Protein AF-A0AAU9WVU8-F1 (afdb_monomer_lite)

Structure (mmCIF, N/CA/C/O backbone):
data_AF-A0AAU9WVU8-F1
#
_entry.id   AF-A0AAU9WVU8-F1
#
loop_
_atom_site.group_PDB
_atom_site.id
_atom_site.type_symbol
_atom_site.label_atom_id
_atom_site.label_alt_id
_atom_site.label_comp_id
_atom_site.label_asym_id
_atom_site.label_entity_id
_atom_site.label_seq_id
_atom_site.pdbx_PDB_ins_code
_atom_site.Cartn_x
_atom_site.Cartn_y
_atom_site.Cartn_z
_atom_site.occupancy
_atom_site.B_iso_or_equiv
_atom_site.auth_seq_id
_atom_site.auth_comp_id
_atom_site.auth_asym_id
_atom_site.auth_atom_id
_atom_site.pdbx_PDB_model_num
ATOM 1 N N . HIS A 1 1 ? 34.217 7.363 -25.644 1.00 59.91 1 HIS A N 1
ATOM 2 C CA . HIS A 1 1 ? 32.764 7.395 -25.923 1.00 59.91 1 HIS A CA 1
ATOM 3 C C . HIS A 1 1 ? 32.498 8.387 -27.047 1.00 59.91 1 HIS A C 1
ATOM 5 O O . HIS A 1 1 ? 32.980 9.507 -26.946 1.00 59.91 1 HIS A O 1
ATOM 11 N N . THR A 1 2 ? 31.832 7.972 -28.128 1.00 87.19 2 THR A N 1
ATOM 12 C CA . THR A 1 2 ? 31.611 8.802 -29.327 1.00 87.19 2 THR A CA 1
ATOM 13 C C . THR A 1 2 ? 30.356 9.663 -29.180 1.00 87.19 2 THR A C 1
ATOM 15 O O . THR A 1 2 ? 29.387 9.256 -28.542 1.00 87.19 2 THR A O 1
ATOM 18 N N . GLU A 1 3 ? 30.367 10.856 -29.772 1.00 88.50 3 GLU A N 1
ATOM 19 C CA . GLU A 1 3 ? 29.218 11.774 -29.805 1.00 88.50 3 GLU A CA 1
ATOM 20 C C . GLU A 1 3 ? 27.984 11.124 -30.446 1.00 88.50 3 GLU A C 1
ATOM 22 O O . GLU A 1 3 ? 26.875 11.245 -29.931 1.00 88.50 3 GLU A O 1
ATOM 27 N N . LYS A 1 4 ? 28.215 10.303 -31.478 1.00 90.06 4 LYS A N 1
ATOM 28 C CA . LYS A 1 4 ? 27.200 9.453 -32.103 1.00 90.06 4 LYS A CA 1
ATOM 29 C C . LYS A 1 4 ? 26.488 8.550 -31.090 1.00 90.06 4 LYS A C 1
ATOM 31 O O . LYS A 1 4 ? 25.273 8.605 -30.987 1.00 90.06 4 LYS A O 1
ATOM 36 N N . GLY A 1 5 ? 27.234 7.799 -30.276 1.00 88.50 5 GLY A N 1
ATOM 37 C CA . GLY A 1 5 ? 26.627 6.891 -29.297 1.00 88.50 5 GLY A CA 1
ATOM 38 C C . GLY A 1 5 ? 25.781 7.612 -28.241 1.00 88.50 5 GLY A C 1
ATOM 39 O O . GLY A 1 5 ? 24.784 7.069 -27.781 1.00 88.50 5 GLY A O 1
ATOM 40 N N . ARG A 1 6 ? 26.134 8.855 -27.880 1.00 90.88 6 ARG A N 1
ATOM 41 C CA . ARG A 1 6 ? 25.298 9.677 -26.986 1.00 90.88 6 ARG A CA 1
ATOM 42 C C . ARG A 1 6 ? 24.001 10.115 -27.658 1.00 90.88 6 ARG A C 1
ATOM 44 O O . ARG A 1 6 ? 22.967 10.117 -27.001 1.00 90.88 6 ARG A O 1
ATOM 51 N N . SER A 1 7 ? 24.064 10.491 -28.934 1.00 93.19 7 SER A N 1
ATOM 52 C CA . SER A 1 7 ? 22.880 10.851 -29.716 1.00 93.19 7 SER A CA 1
ATOM 53 C C . SER A 1 7 ? 21.932 9.663 -29.874 1.00 93.19 7 SER A C 1
ATOM 55 O O . SER A 1 7 ? 20.730 9.825 -29.693 1.00 93.19 7 SER A O 1
ATOM 57 N N . ASP A 1 8 ? 22.477 8.478 -30.151 1.00 92.75 8 ASP A N 1
ATOM 58 C CA . ASP A 1 8 ? 21.694 7.257 -30.360 1.00 92.75 8 ASP A CA 1
ATOM 59 C C . ASP A 1 8 ? 20.949 6.848 -29.074 1.00 92.75 8 ASP A C 1
ATOM 61 O O . ASP A 1 8 ? 19.747 6.596 -29.105 1.00 92.75 8 ASP A O 1
ATOM 65 N N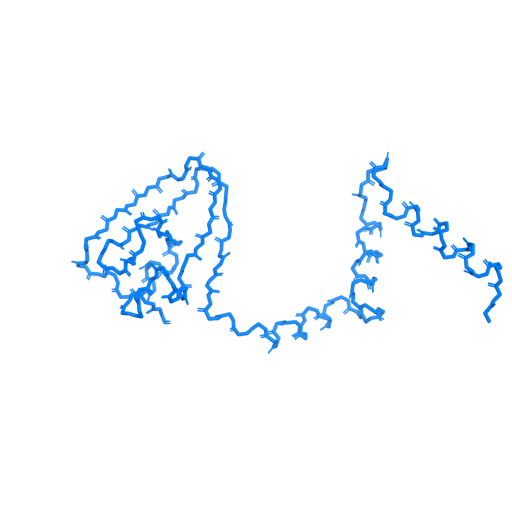 . ILE A 1 9 ? 21.633 6.869 -27.920 1.00 90.38 9 ILE A N 1
ATOM 66 C CA . ILE A 1 9 ? 21.006 6.593 -26.613 1.00 90.38 9 ILE A CA 1
ATOM 67 C C . ILE A 1 9 ? 19.926 7.628 -26.293 1.00 90.38 9 ILE A C 1
ATOM 69 O O . ILE A 1 9 ? 18.879 7.277 -25.758 1.00 90.38 9 ILE A O 1
ATOM 73 N N . ARG A 1 10 ? 20.172 8.904 -26.605 1.00 91.81 10 ARG A N 1
ATOM 74 C CA . ARG A 1 10 ? 19.210 9.970 -26.327 1.00 91.81 10 ARG A CA 1
ATOM 75 C C . ARG A 1 10 ? 17.919 9.787 -27.120 1.00 91.81 10 ARG A C 1
ATOM 77 O O . ARG A 1 10 ? 16.863 9.844 -26.514 1.00 91.81 10 ARG A O 1
ATOM 84 N N . GLY A 1 11 ? 18.017 9.512 -28.422 1.00 91.81 11 GLY A N 1
ATOM 85 C CA . GLY A 1 11 ? 16.838 9.257 -29.255 1.00 91.81 11 GLY A CA 1
ATOM 86 C C . GLY A 1 11 ? 16.022 8.071 -28.741 1.00 91.81 11 GLY A C 1
ATOM 87 O O . GLY A 1 11 ? 14.822 8.191 -28.545 1.00 91.81 11 GLY A O 1
ATOM 88 N N . PHE A 1 12 ? 16.696 6.972 -28.401 1.00 90.19 12 PHE A N 1
ATOM 89 C CA . PHE A 1 12 ? 16.043 5.794 -27.829 1.00 90.19 12 PHE A CA 1
ATOM 90 C C . PHE A 1 12 ? 15.304 6.086 -26.510 1.00 90.19 12 PHE A C 1
ATOM 92 O O . PHE A 1 12 ? 14.174 5.642 -26.317 1.00 90.19 12 PHE A O 1
ATOM 99 N N . LEU A 1 13 ? 15.930 6.835 -25.596 1.00 90.62 13 LEU A N 1
ATOM 100 C CA . LEU A 1 13 ? 15.300 7.208 -24.327 1.00 90.62 13 LEU A CA 1
ATOM 101 C C . LEU A 1 13 ? 14.132 8.177 -24.527 1.00 90.62 13 LEU A C 1
ATOM 103 O O . LEU A 1 13 ? 13.121 8.036 -23.842 1.00 90.62 13 LEU A O 1
ATOM 107 N N . ASP A 1 14 ? 14.270 9.136 -25.443 1.00 90.50 14 ASP A N 1
ATOM 108 C CA . ASP A 1 14 ? 13.206 10.082 -25.773 1.00 90.50 14 ASP A CA 1
ATOM 109 C C . ASP A 1 14 ? 11.985 9.340 -26.344 1.00 90.50 14 ASP A C 1
ATOM 111 O O . ASP A 1 14 ? 10.864 9.664 -25.963 1.00 90.50 14 ASP A O 1
ATOM 115 N N . ASP A 1 15 ? 12.188 8.302 -2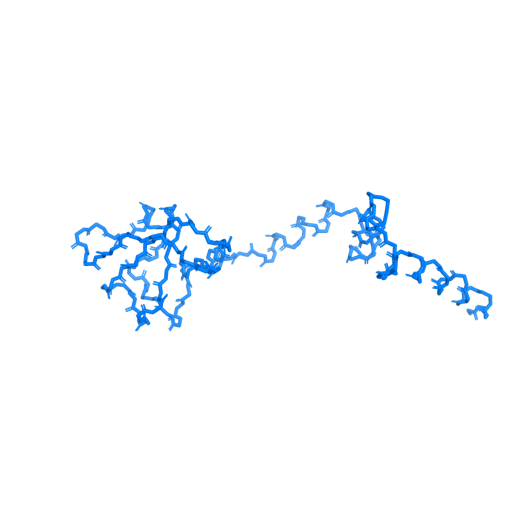7.162 1.00 87.94 15 ASP A N 1
ATOM 116 C CA . ASP A 1 15 ? 11.103 7.484 -27.717 1.00 87.94 15 ASP A CA 1
ATOM 117 C C . ASP A 1 15 ? 10.369 6.673 -26.629 1.00 87.94 15 ASP A C 1
ATOM 119 O O . ASP A 1 15 ? 9.139 6.704 -26.562 1.00 87.94 15 ASP A O 1
ATOM 123 N N . ILE A 1 16 ? 11.103 5.994 -25.736 1.00 89.88 16 ILE A N 1
ATOM 124 C CA . ILE A 1 16 ? 10.518 5.125 -24.691 1.00 89.88 16 ILE A CA 1
ATOM 125 C C . ILE A 1 16 ? 9.852 5.919 -23.564 1.00 89.88 16 ILE A C 1
ATOM 127 O O . ILE A 1 16 ? 8.832 5.496 -23.017 1.00 89.88 16 ILE A O 1
ATOM 131 N N . LEU A 1 17 ? 10.445 7.047 -23.167 1.00 87.94 17 LEU A N 1
ATOM 132 C CA . LEU A 1 17 ? 10.006 7.829 -22.004 1.00 87.94 17 LEU A CA 1
ATOM 133 C C . LEU A 1 17 ? 9.101 9.009 -22.390 1.00 87.94 17 LEU A C 1
ATOM 135 O O . LEU A 1 17 ? 8.746 9.823 -21.530 1.00 87.94 17 LEU A O 1
ATOM 139 N N . SER A 1 18 ? 8.724 9.126 -23.666 1.00 85.69 18 SER A N 1
ATOM 140 C CA . SER A 1 18 ? 7.866 10.207 -24.147 1.00 85.69 18 SER A CA 1
ATOM 141 C C . SER A 1 18 ? 6.472 10.147 -23.525 1.00 85.69 18 SER A C 1
ATOM 143 O O . SER A 1 18 ? 5.727 9.184 -23.681 1.00 85.69 18 SER A O 1
ATOM 145 N N . LEU A 1 19 ? 6.056 11.258 -22.916 1.00 81.44 19 LEU A N 1
ATOM 146 C CA . LEU A 1 19 ? 4.682 11.457 -22.443 1.00 81.44 19 LEU A CA 1
ATOM 147 C C . LEU A 1 19 ? 3.692 11.766 -23.581 1.00 81.44 19 LEU A C 1
ATOM 149 O O . LEU A 1 19 ? 2.498 11.929 -23.330 1.00 81.44 19 LEU A O 1
ATOM 153 N N . GLN A 1 20 ? 4.176 11.914 -24.820 1.00 82.81 20 GLN A N 1
ATOM 154 C CA . GLN A 1 20 ? 3.341 12.220 -25.986 1.00 82.81 20 GLN A CA 1
ATOM 155 C C . GLN A 1 20 ? 2.766 10.963 -26.651 1.00 82.81 20 GLN A C 1
ATOM 157 O O . GLN A 1 20 ? 1.833 11.071 -27.449 1.00 82.81 20 GLN A O 1
ATOM 162 N N . HIS A 1 21 ? 3.297 9.784 -26.325 1.00 77.31 21 HIS A N 1
ATOM 163 C CA . HIS A 1 21 ? 2.880 8.507 -26.893 1.00 77.31 21 HIS A CA 1
ATOM 164 C C . HIS A 1 21 ? 2.214 7.622 -25.835 1.00 77.31 21 HIS A C 1
ATOM 166 O O . HIS A 1 21 ? 2.382 7.813 -24.631 1.00 77.31 21 HIS A O 1
ATOM 172 N N . SER A 1 22 ? 1.394 6.670 -26.285 1.00 80.38 22 SER A N 1
ATOM 173 C CA . SER A 1 22 ? 0.813 5.668 -25.393 1.00 80.38 22 SER A CA 1
ATOM 174 C C . SER A 1 22 ? 1.911 4.754 -24.865 1.00 80.38 22 SER A C 1
ATOM 176 O O . SER A 1 22 ? 2.690 4.231 -25.654 1.00 80.38 22 SER A O 1
ATOM 178 N N . PHE A 1 23 ? 1.924 4.517 -23.556 1.00 87.06 23 PHE A N 1
ATOM 179 C CA . PHE A 1 23 ? 2.852 3.582 -22.933 1.00 87.06 23 PHE A CA 1
ATOM 180 C C . PHE A 1 23 ? 2.449 2.140 -23.268 1.00 87.06 23 PHE A C 1
ATOM 182 O O . PHE A 1 23 ? 1.519 1.590 -22.672 1.00 87.06 23 PHE A O 1
ATOM 189 N N . ASP A 1 24 ? 3.088 1.574 -24.287 1.00 88.62 24 ASP A N 1
ATOM 190 C CA . ASP A 1 24 ? 2.822 0.227 -24.784 1.00 88.62 24 ASP A CA 1
ATOM 191 C C . ASP A 1 24 ? 3.653 -0.847 -24.060 1.00 88.62 24 ASP A C 1
ATOM 193 O O . ASP A 1 24 ? 4.493 -0.567 -23.203 1.00 88.62 24 ASP A O 1
ATOM 197 N N . ALA A 1 25 ? 3.377 -2.113 -24.382 1.00 90.56 25 ALA A N 1
ATOM 198 C CA . ALA A 1 25 ? 4.021 -3.253 -23.735 1.00 90.56 25 ALA A CA 1
ATOM 199 C C . ALA A 1 25 ? 5.538 -3.307 -23.989 1.00 90.56 25 ALA A C 1
ATOM 201 O O . ALA A 1 25 ? 6.279 -3.775 -23.129 1.00 90.56 25 ALA A O 1
ATOM 202 N N . GLU A 1 26 ? 6.003 -2.822 -25.143 1.00 90.50 26 GLU A N 1
ATOM 203 C CA . GLU A 1 26 ? 7.428 -2.790 -25.483 1.00 90.50 26 GLU A CA 1
ATOM 204 C C . GLU A 1 26 ? 8.158 -1.708 -24.676 1.00 90.50 26 GLU A C 1
ATOM 206 O O . GLU A 1 26 ? 9.190 -1.981 -24.060 1.00 90.50 26 GLU A O 1
ATOM 211 N N . SER A 1 27 ? 7.581 -0.509 -24.587 1.00 90.56 27 SER A N 1
ATOM 212 C CA . SER A 1 27 ? 8.088 0.587 -23.753 1.00 90.56 27 SER A CA 1
ATOM 213 C C . SER A 1 27 ? 8.111 0.197 -22.274 1.00 90.56 27 SER A C 1
ATOM 215 O O . SER A 1 27 ? 9.063 0.517 -21.555 1.00 90.56 27 SER A O 1
ATOM 217 N N . GLN A 1 28 ? 7.094 -0.544 -21.818 1.00 90.69 28 GLN A N 1
ATOM 218 C CA . GLN A 1 28 ? 7.049 -1.103 -20.470 1.00 90.69 28 GLN A CA 1
ATOM 219 C C . GLN A 1 28 ? 8.185 -2.101 -20.224 1.00 90.69 28 GLN A C 1
ATOM 221 O O . GLN A 1 28 ? 8.842 -2.017 -19.182 1.00 90.69 28 GLN A O 1
ATOM 226 N N . ASP A 1 29 ? 8.431 -3.026 -21.153 1.00 92.38 29 ASP A N 1
ATOM 227 C CA . ASP A 1 29 ? 9.498 -4.019 -21.012 1.00 92.38 29 ASP A CA 1
ATOM 228 C C . ASP A 1 29 ? 10.879 -3.351 -20.968 1.00 92.38 29 ASP A C 1
ATOM 230 O O . ASP A 1 29 ? 11.659 -3.587 -20.042 1.00 92.38 29 ASP A O 1
ATOM 234 N N . TRP A 1 30 ? 11.150 -2.414 -21.882 1.00 92.69 30 TRP A N 1
ATOM 235 C CA . TRP A 1 30 ? 12.396 -1.647 -21.866 1.00 92.69 30 TRP A CA 1
ATOM 236 C C . TRP A 1 30 ? 12.591 -0.854 -20.573 1.00 92.69 30 TRP A C 1
ATOM 238 O O . TRP A 1 30 ? 13.693 -0.846 -20.020 1.00 92.69 30 TRP A O 1
ATOM 248 N N . CYS A 1 31 ? 11.534 -0.229 -20.045 1.00 92.56 31 CYS A N 1
ATOM 249 C CA . CYS A 1 31 ? 11.594 0.439 -18.745 1.00 92.56 31 CYS A CA 1
ATOM 250 C C . CYS A 1 31 ? 11.999 -0.525 -17.623 1.00 92.56 31 CYS A C 1
ATOM 252 O O . CYS A 1 31 ? 12.842 -0.176 -16.795 1.00 92.56 31 CYS A O 1
ATOM 254 N N . LEU A 1 32 ? 11.442 -1.740 -17.597 1.00 92.81 32 LEU A N 1
ATOM 255 C CA . LEU A 1 32 ? 11.805 -2.748 -16.599 1.00 92.81 32 LEU A CA 1
ATOM 256 C C . LEU A 1 32 ? 13.285 -3.136 -16.702 1.00 92.81 32 LEU A C 1
ATOM 258 O O . LEU A 1 32 ? 13.956 -3.214 -15.673 1.00 92.81 32 LEU A O 1
ATOM 262 N N . TRP A 1 33 ? 13.812 -3.310 -17.915 1.00 94.25 33 TRP A N 1
ATOM 263 C CA . TRP A 1 33 ? 15.237 -3.582 -18.142 1.00 94.25 33 TRP A CA 1
ATOM 264 C C . TRP A 1 33 ? 16.151 -2.431 -17.707 1.00 94.25 33 TRP A C 1
ATOM 266 O O . TRP A 1 33 ? 17.210 -2.675 -17.122 1.00 94.25 33 TRP A O 1
ATOM 276 N N . LEU A 1 34 ? 15.747 -1.182 -17.963 1.00 92.94 34 LEU A N 1
ATOM 277 C CA . LEU A 1 34 ? 16.485 0.007 -17.529 1.00 92.94 34 LEU A CA 1
ATOM 278 C C . LEU A 1 34 ? 16.526 0.111 -15.998 1.00 92.94 34 LEU A C 1
ATOM 280 O O . LEU A 1 34 ? 17.598 0.325 -15.431 1.00 92.94 34 LEU A O 1
ATOM 284 N N . ILE A 1 35 ? 15.387 -0.093 -15.328 1.00 92.56 35 ILE A N 1
ATOM 285 C CA . ILE A 1 35 ? 15.284 -0.098 -13.858 1.00 92.56 35 ILE A CA 1
ATOM 286 C C . ILE A 1 35 ? 16.128 -1.226 -13.258 1.00 92.56 35 ILE A C 1
ATOM 288 O O . ILE A 1 35 ? 16.852 -1.008 -12.289 1.00 92.56 35 ILE A O 1
ATOM 292 N N . ALA A 1 36 ? 16.081 -2.412 -13.864 1.00 94.69 36 ALA A N 1
ATOM 293 C CA . ALA A 1 36 ? 16.865 -3.571 -13.452 1.00 94.69 36 ALA A CA 1
ATOM 294 C C . ALA A 1 36 ? 18.363 -3.449 -13.800 1.00 94.69 36 ALA A C 1
ATOM 296 O O . ALA A 1 36 ? 19.126 -4.398 -13.607 1.00 94.69 36 ALA A O 1
ATOM 297 N N . SER A 1 37 ? 18.808 -2.301 -14.328 1.00 91.19 37 SER A N 1
ATOM 298 C CA . SER A 1 37 ? 20.195 -2.032 -14.715 1.00 91.19 37 SER A CA 1
ATOM 299 C C . SER A 1 37 ? 20.789 -3.111 -15.639 1.00 91.19 37 SER A C 1
ATOM 301 O O . SER A 1 37 ? 21.970 -3.455 -15.528 1.00 91.19 37 SER A O 1
ATOM 303 N N . GLY A 1 38 ? 19.980 -3.662 -16.551 1.00 89.75 38 GLY A N 1
ATOM 304 C CA . GLY A 1 38 ? 20.413 -4.705 -17.487 1.00 89.75 38 GLY A CA 1
ATOM 305 C C . GLY A 1 38 ? 20.369 -6.137 -16.940 1.00 89.75 38 GLY A C 1
ATOM 306 O O . GLY A 1 38 ? 20.783 -7.055 -17.645 1.00 89.75 38 GLY A O 1
ATOM 307 N N . THR A 1 39 ? 19.873 -6.353 -15.718 1.00 94.06 39 THR A N 1
ATOM 308 C CA . THR A 1 39 ? 19.552 -7.699 -15.209 1.00 94.06 39 THR A CA 1
ATOM 309 C C . THR A 1 39 ? 18.128 -8.103 -15.602 1.00 94.06 39 THR A C 1
ATOM 311 O O . THR A 1 39 ? 17.287 -7.223 -15.808 1.00 94.06 39 THR A O 1
ATOM 314 N N . PRO A 1 40 ? 17.817 -9.410 -15.723 1.00 95.31 40 PRO A N 1
ATOM 315 C CA . PRO A 1 40 ? 16.450 -9.854 -15.959 1.00 95.31 40 PRO A CA 1
ATOM 316 C C . PRO A 1 40 ? 15.507 -9.271 -14.893 1.00 95.31 40 PRO A C 1
ATOM 318 O O . PRO A 1 40 ? 15.771 -9.453 -13.700 1.00 95.31 40 PRO A O 1
ATOM 321 N N . PRO A 1 41 ? 14.394 -8.613 -15.272 1.00 93.88 41 PRO A N 1
ATOM 322 C CA . PRO A 1 41 ? 13.524 -7.937 -14.310 1.00 93.88 41 PRO A CA 1
ATOM 323 C C . PRO A 1 41 ? 13.034 -8.828 -13.161 1.00 93.88 41 PRO A C 1
ATOM 325 O O . PRO A 1 41 ? 12.880 -8.357 -12.039 1.00 93.88 41 PRO A O 1
ATOM 328 N N . GLU A 1 42 ? 12.823 -10.122 -13.408 1.00 91.44 42 GLU A N 1
ATOM 329 C CA . GLU A 1 42 ? 12.434 -11.082 -12.366 1.00 91.44 42 GLU A CA 1
ATOM 330 C C . GLU A 1 42 ? 13.545 -11.353 -11.343 1.00 91.44 42 GLU A C 1
ATOM 332 O O . GLU A 1 42 ? 13.269 -11.501 -10.153 1.00 91.44 42 GLU A O 1
ATOM 337 N N . GLU A 1 43 ? 14.806 -11.369 -11.771 1.00 93.44 43 GLU A N 1
ATOM 338 C CA . GLU A 1 43 ? 15.945 -11.508 -10.862 1.00 93.44 43 GLU A CA 1
ATOM 339 C C . GLU A 1 43 ? 16.089 -10.258 -9.991 1.00 93.44 43 GLU A C 1
ATOM 341 O O . GLU A 1 43 ? 16.166 -10.364 -8.766 1.00 93.44 43 GLU A O 1
ATOM 346 N N . PHE A 1 44 ? 16.006 -9.074 -10.604 1.00 91.62 44 PHE A N 1
ATOM 347 C CA . PHE A 1 44 ? 16.015 -7.803 -9.881 1.00 91.62 44 PHE A CA 1
ATOM 348 C C . PHE A 1 44 ? 14.878 -7.712 -8.854 1.00 91.62 44 PHE A C 1
ATOM 350 O O . PHE A 1 44 ? 15.111 -7.339 -7.705 1.00 91.62 44 PHE A O 1
ATOM 357 N N . LYS A 1 45 ? 13.657 -8.130 -9.219 1.00 89.12 45 LYS A N 1
ATOM 358 C CA . LYS A 1 45 ? 12.517 -8.208 -8.287 1.00 89.12 45 LYS A CA 1
ATOM 359 C C . LYS A 1 45 ? 12.795 -9.132 -7.101 1.00 89.12 45 LYS A C 1
ATOM 361 O O . LYS A 1 45 ? 12.423 -8.796 -5.981 1.00 89.12 45 LYS A O 1
ATOM 366 N N . ASN A 1 46 ? 13.430 -10.283 -7.317 1.00 88.31 46 ASN A N 1
ATOM 367 C CA . ASN A 1 46 ? 13.771 -11.204 -6.227 1.00 88.31 46 ASN A CA 1
ATOM 368 C C . ASN A 1 46 ? 14.840 -10.621 -5.296 1.00 88.31 46 ASN A C 1
ATOM 370 O O . ASN A 1 46 ? 14.746 -10.784 -4.082 1.00 88.31 46 ASN A O 1
ATOM 374 N N . VAL A 1 47 ? 15.816 -9.901 -5.853 1.00 87.56 47 VAL A N 1
ATOM 375 C CA . VAL A 1 47 ? 16.809 -9.158 -5.070 1.00 87.56 47 VAL A CA 1
ATOM 376 C C . VAL A 1 47 ? 16.129 -8.075 -4.232 1.00 87.56 47 VAL A C 1
ATOM 378 O O . VAL A 1 47 ? 16.347 -8.036 -3.025 1.00 87.56 47 VAL A O 1
ATOM 381 N N . LEU A 1 48 ? 15.243 -7.261 -4.816 1.00 84.75 48 LEU A N 1
ATOM 382 C CA . LEU A 1 48 ? 14.460 -6.271 -4.062 1.00 84.75 48 LEU A CA 1
ATOM 383 C C . LEU A 1 48 ? 13.661 -6.918 -2.925 1.00 84.75 48 LEU A C 1
ATOM 385 O O . LEU A 1 48 ? 13.750 -6.471 -1.787 1.00 84.75 48 LEU A O 1
ATOM 389 N N . ARG A 1 49 ? 12.982 -8.037 -3.197 1.00 80.50 49 ARG A N 1
ATOM 390 C CA . ARG A 1 49 ? 12.252 -8.811 -2.180 1.00 80.50 49 ARG A CA 1
ATOM 391 C C . ARG A 1 49 ? 13.127 -9.342 -1.048 1.00 80.50 49 ARG A C 1
ATOM 393 O O . ARG A 1 49 ? 12.609 -9.624 0.019 1.00 80.50 49 ARG A O 1
ATOM 400 N N . SER A 1 50 ? 14.427 -9.522 -1.271 1.00 80.69 50 SER A N 1
ATOM 401 C CA . SER A 1 50 ? 15.348 -9.931 -0.203 1.00 80.69 50 SER A CA 1
ATOM 402 C C . SER A 1 50 ? 15.723 -8.781 0.739 1.00 80.69 50 SER A C 1
ATOM 404 O O . SER A 1 50 ? 16.113 -9.033 1.876 1.00 80.69 50 SER A O 1
ATOM 406 N N . PHE A 1 51 ? 15.587 -7.532 0.279 1.00 77.38 51 PHE A N 1
A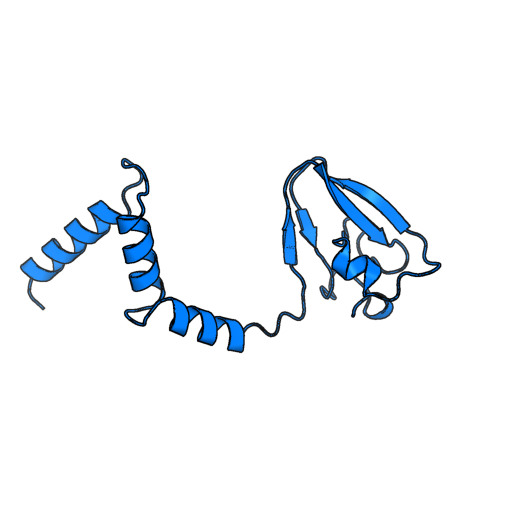TOM 407 C CA . PHE A 1 51 ? 15.724 -6.330 1.105 1.00 77.38 51 PHE A CA 1
ATOM 408 C C . PHE A 1 51 ? 14.395 -5.925 1.750 1.00 77.38 51 PHE A C 1
ATOM 410 O O . PHE A 1 51 ? 14.393 -5.383 2.854 1.00 77.38 51 PHE A O 1
ATOM 417 N N . ASP A 1 52 ? 13.277 -6.238 1.095 1.00 64.50 52 ASP A N 1
ATOM 418 C CA . ASP A 1 52 ? 11.941 -6.126 1.666 1.00 64.50 52 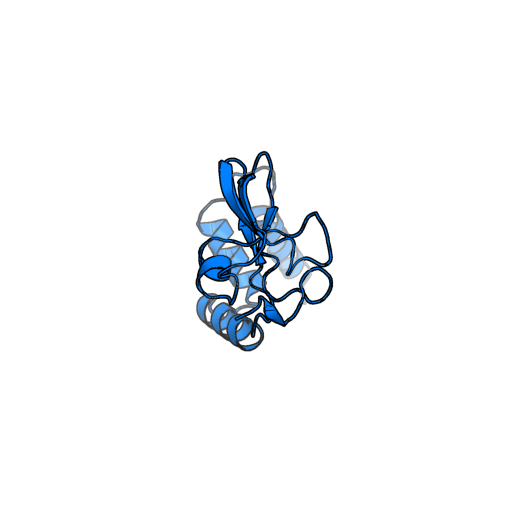ASP A CA 1
ATOM 419 C C . ASP A 1 52 ? 11.707 -7.281 2.647 1.00 64.50 52 ASP A C 1
ATOM 421 O O . ASP A 1 52 ? 11.139 -8.318 2.314 1.00 64.50 52 ASP A O 1
ATOM 425 N N . SER A 1 53 ? 12.128 -7.088 3.893 1.00 61.91 53 SER A N 1
ATOM 426 C CA . SER A 1 53 ? 11.421 -7.666 5.036 1.00 61.91 53 SER A CA 1
ATOM 427 C C . SER A 1 53 ? 10.457 -6.587 5.514 1.00 61.91 53 SER A C 1
ATOM 429 O O . SER A 1 53 ? 10.834 -5.832 6.414 1.00 61.91 53 SER A O 1
ATOM 431 N N . PRO A 1 54 ? 9.271 -6.414 4.892 1.00 61.22 54 PRO A N 1
ATOM 432 C CA . PRO A 1 54 ? 8.413 -5.294 5.221 1.00 61.22 54 PRO A CA 1
ATOM 433 C C . PRO A 1 54 ? 7.957 -5.501 6.659 1.00 61.22 54 PRO A C 1
ATOM 435 O O . PRO A 1 54 ? 7.189 -6.415 6.951 1.00 61.22 54 PRO A O 1
ATOM 438 N N . THR A 1 55 ? 8.456 -4.667 7.567 1.00 75.12 55 THR A N 1
ATOM 439 C CA . THR A 1 55 ? 7.895 -4.566 8.915 1.00 75.12 55 THR A CA 1
ATOM 440 C C . THR A 1 55 ? 6.488 -3.982 8.855 1.00 75.12 55 THR A C 1
ATOM 442 O O . THR A 1 55 ? 5.716 -4.198 9.775 1.00 75.12 55 THR A O 1
ATOM 445 N N . ILE A 1 56 ? 6.148 -3.300 7.751 1.00 88.50 56 ILE A N 1
ATOM 446 C CA . ILE A 1 56 ? 4.877 -2.621 7.509 1.00 88.50 56 ILE A CA 1
ATOM 447 C C . ILE A 1 56 ? 4.151 -3.272 6.323 1.00 88.50 56 ILE A C 1
ATOM 449 O O . ILE A 1 56 ? 4.749 -3.506 5.274 1.00 88.50 56 ILE A O 1
ATOM 453 N N . CYS A 1 57 ? 2.846 -3.521 6.458 1.00 92.12 57 CYS A N 1
ATOM 454 C CA . CYS A 1 57 ? 2.011 -4.092 5.396 1.00 92.12 57 CYS A CA 1
ATOM 455 C C . CYS A 1 57 ? 1.907 -3.180 4.163 1.00 92.12 57 CYS A C 1
ATOM 457 O O . CYS A 1 57 ? 2.102 -3.636 3.038 1.00 92.12 57 CYS A O 1
ATOM 459 N N . GLY A 1 58 ? 1.540 -1.908 4.352 1.00 92.06 58 GLY A N 1
ATOM 460 C CA . GLY A 1 58 ? 1.532 -0.904 3.285 1.00 92.06 58 GLY A CA 1
ATOM 461 C C . GLY A 1 58 ? 0.548 -1.144 2.132 1.00 92.06 58 GLY A C 1
ATOM 462 O O . GLY A 1 58 ? 0.652 -0.460 1.116 1.00 92.06 58 GLY A O 1
ATOM 463 N N . LEU A 1 59 ? -0.406 -2.083 2.242 1.00 94.62 59 LEU A N 1
ATOM 464 C CA . LEU A 1 59 ? -1.402 -2.331 1.189 1.00 94.62 59 LEU A CA 1
ATOM 465 C C . LEU A 1 59 ? -2.140 -1.034 0.841 1.00 94.62 59 LEU A C 1
ATOM 467 O O . LEU A 1 59 ? -2.891 -0.531 1.669 1.00 94.62 59 LEU A O 1
ATOM 471 N N . VAL A 1 60 ? -1.963 -0.531 -0.382 1.00 96.56 60 VAL A N 1
ATOM 472 C CA . VAL A 1 60 ? -2.605 0.698 -0.872 1.00 96.56 60 VAL A CA 1
ATOM 473 C C . VAL A 1 60 ? -3.945 0.381 -1.531 1.00 96.56 60 VAL A C 1
ATOM 475 O O . VAL A 1 60 ? -4.072 -0.580 -2.292 1.00 96.56 60 VAL A O 1
ATOM 478 N N . TRP A 1 61 ? -4.949 1.222 -1.293 1.00 96.56 61 TRP A N 1
ATOM 479 C CA . TRP A 1 61 ? -6.277 1.092 -1.886 1.00 96.56 61 TRP A CA 1
ATOM 480 C C . TRP A 1 61 ? -6.870 2.420 -2.357 1.00 96.56 61 TRP A C 1
ATOM 482 O O . TRP A 1 61 ? -6.401 3.507 -2.028 1.00 96.56 61 TRP A O 1
ATOM 492 N N . ASN A 1 62 ? -7.966 2.304 -3.113 1.00 94.81 62 ASN A N 1
ATOM 493 C CA . ASN A 1 62 ? -8.781 3.402 -3.632 1.00 94.81 62 ASN A CA 1
ATOM 494 C C . ASN A 1 62 ? -10.127 3.517 -2.879 1.00 94.81 62 ASN A C 1
ATOM 496 O O . ASN A 1 62 ? -10.372 2.846 -1.875 1.00 94.81 62 ASN A O 1
ATOM 500 N N . ARG A 1 63 ? -11.036 4.364 -3.385 1.00 93.56 63 ARG A N 1
ATOM 501 C CA . ARG A 1 63 ? -12.403 4.511 -2.855 1.00 93.56 63 ARG A CA 1
ATOM 502 C C . ARG A 1 63 ? -13.148 3.166 -2.824 1.00 93.56 63 ARG A C 1
ATOM 504 O O . ARG A 1 63 ? -12.979 2.325 -3.700 1.00 93.56 63 ARG A O 1
ATOM 511 N N . ASN A 1 64 ? -14.052 3.029 -1.857 1.00 92.94 64 ASN A N 1
ATOM 512 C CA . ASN A 1 64 ? -14.930 1.888 -1.582 1.00 92.94 64 ASN A CA 1
ATOM 513 C C . ASN A 1 64 ? -14.232 0.637 -1.033 1.00 92.94 64 ASN A C 1
ATOM 515 O O . ASN A 1 64 ? -14.901 -0.377 -0.835 1.00 92.94 64 ASN A O 1
ATOM 519 N N . PHE A 1 65 ? -12.935 0.712 -0.729 1.00 96.75 65 PHE A N 1
ATOM 520 C CA . PHE A 1 65 ? -12.229 -0.342 -0.007 1.00 96.75 65 PHE A CA 1
ATOM 521 C C . PHE A 1 65 ? -12.764 -0.486 1.425 1.00 96.75 65 PHE A C 1
ATOM 523 O O . PHE A 1 65 ? -13.075 0.518 2.069 1.00 96.75 65 PHE A O 1
ATOM 530 N N . VAL A 1 66 ? -12.892 -1.721 1.915 1.00 97.00 66 VAL A N 1
ATOM 531 C CA . VAL A 1 66 ? -13.311 -2.005 3.296 1.00 97.00 66 VAL A CA 1
ATOM 532 C C . VAL A 1 66 ? -12.070 -2.061 4.176 1.00 97.00 66 VAL A C 1
ATOM 534 O O . VAL A 1 66 ? -11.214 -2.917 3.978 1.00 97.00 66 VAL A O 1
ATOM 537 N N . ALA A 1 67 ? -11.989 -1.150 5.139 1.00 97.31 67 ALA A N 1
ATOM 538 C CA . ALA A 1 67 ? -10.885 -1.048 6.081 1.00 97.31 67 ALA A CA 1
ATOM 539 C C . ALA A 1 67 ? -11.398 -1.090 7.524 1.00 97.31 67 ALA A C 1
ATOM 541 O O . ALA A 1 67 ? -12.579 -0.850 7.805 1.00 97.31 67 ALA A O 1
ATOM 542 N N . TYR A 1 68 ? -10.484 -1.386 8.438 1.00 96.94 68 TYR A N 1
ATOM 543 C CA . TYR A 1 68 ? -10.738 -1.486 9.867 1.00 96.94 68 TYR A CA 1
ATOM 544 C C . TYR A 1 68 ? -9.959 -0.404 10.594 1.00 96.94 68 TYR A C 1
ATOM 546 O O . TYR A 1 68 ? -8.861 -0.036 10.193 1.00 96.94 68 TYR A O 1
ATOM 554 N N . ARG A 1 69 ? -10.517 0.110 11.683 1.00 96.25 69 ARG A N 1
ATOM 555 C CA . ARG A 1 69 ? -9.812 1.019 12.586 1.00 96.25 69 ARG A CA 1
ATOM 556 C C . ARG A 1 69 ? -10.025 0.561 14.010 1.00 96.25 69 ARG A C 1
ATOM 558 O O . ARG A 1 69 ? -11.131 0.698 14.537 1.00 96.25 69 ARG A O 1
ATOM 565 N N . CYS A 1 70 ? -8.958 0.051 14.612 1.00 96.25 70 CYS A N 1
ATOM 566 C CA . CYS A 1 70 ? -8.907 -0.332 16.015 1.00 96.25 70 CYS A CA 1
ATOM 567 C C . CYS A 1 70 ? -8.455 0.871 16.850 1.00 96.25 70 CYS A C 1
ATOM 569 O O . CYS A 1 70 ? -7.307 1.298 16.747 1.00 96.25 70 CYS A O 1
ATOM 571 N N . ARG A 1 71 ? -9.349 1.432 17.666 1.00 95.12 71 ARG A N 1
ATOM 572 C CA . ARG A 1 71 ? -9.058 2.604 18.506 1.00 95.12 71 ARG A CA 1
ATOM 573 C C . ARG A 1 71 ? -8.132 2.265 19.672 1.00 95.12 71 ARG A C 1
ATOM 575 O O . ARG A 1 71 ? -7.340 3.112 20.061 1.00 95.12 71 ARG A O 1
ATOM 582 N N . ASP A 1 72 ? -8.167 1.026 20.156 1.00 94.75 72 ASP A N 1
ATOM 583 C CA . ASP A 1 72 ? -7.279 0.585 21.240 1.00 94.75 72 ASP A CA 1
ATOM 584 C C . ASP A 1 72 ? -5.817 0.434 20.790 1.00 94.75 72 ASP A C 1
ATOM 586 O O . ASP A 1 72 ? -4.892 0.792 21.529 1.00 94.75 72 ASP A O 1
ATOM 590 N N . CYS A 1 73 ? -5.604 -0.049 19.561 1.00 94.38 73 CYS A N 1
ATOM 591 C CA . CYS A 1 73 ? -4.275 -0.249 18.979 1.00 94.38 73 CYS A CA 1
ATOM 592 C C . CYS A 1 73 ? -3.732 1.002 18.278 1.00 94.38 73 CYS A C 1
ATOM 594 O O . CYS A 1 73 ? -2.519 1.142 18.153 1.00 94.38 73 CYS A O 1
ATOM 596 N N . GLY A 1 74 ? -4.596 1.904 17.805 1.00 93.25 74 GLY A N 1
ATOM 597 C CA . GLY A 1 74 ? -4.175 3.124 17.121 1.00 93.25 74 GLY A CA 1
ATOM 598 C C . GLY A 1 74 ? -3.561 4.148 18.075 1.00 93.25 74 GLY A C 1
ATOM 599 O O . GLY A 1 74 ? -4.140 4.478 19.108 1.00 93.25 74 GLY A O 1
ATOM 600 N N . ILE A 1 75 ? -2.405 4.690 17.701 1.00 94.38 75 ILE A N 1
ATOM 601 C CA . ILE A 1 75 ? -1.849 5.922 18.282 1.00 94.38 75 ILE A CA 1
ATOM 602 C C . ILE A 1 75 ? -2.520 7.128 17.608 1.00 94.38 75 ILE A C 1
ATOM 604 O O . ILE A 1 75 ? -2.899 8.097 18.267 1.00 94.38 75 ILE A O 1
ATOM 608 N N . SER A 1 76 ? -2.722 7.039 16.289 1.00 91.94 76 SER A N 1
ATOM 609 C CA . SER A 1 76 ? -3.390 8.056 15.476 1.00 91.94 76 SER A CA 1
ATOM 610 C C . SER A 1 76 ? -4.855 7.695 15.193 1.00 91.94 76 SER A C 1
ATOM 612 O O . SER A 1 76 ? -5.154 6.549 14.846 1.00 91.94 76 SER A O 1
ATOM 614 N N . PRO A 1 77 ? -5.792 8.666 15.224 1.00 90.12 77 PRO A N 1
ATOM 615 C CA . PRO A 1 77 ? -7.189 8.431 14.853 1.00 90.12 77 PRO A CA 1
ATOM 616 C C . PRO A 1 77 ? -7.379 8.145 13.355 1.00 90.12 77 PRO A C 1
ATOM 618 O O . PRO A 1 77 ? -8.462 7.723 12.944 1.00 90.12 77 PRO A O 1
ATOM 621 N N . CYS A 1 78 ? -6.352 8.392 12.537 1.00 90.75 78 CYS A N 1
ATOM 622 C CA . CYS A 1 78 ? -6.371 8.123 11.103 1.00 90.75 78 CYS A CA 1
ATOM 623 C C . CYS A 1 78 ? -5.949 6.687 10.758 1.00 90.75 78 CYS A C 1
ATOM 625 O O . CYS A 1 78 ? -6.173 6.277 9.618 1.00 90.75 78 CYS A O 1
ATOM 627 N N . MET A 1 79 ? -5.413 5.933 11.728 1.00 94.44 79 MET A N 1
ATOM 628 C CA . MET A 1 79 ? -4.906 4.578 11.514 1.00 94.44 79 MET A CA 1
ATOM 629 C C . MET A 1 79 ? -5.977 3.669 10.891 1.00 94.44 79 MET A C 1
ATOM 631 O O . MET A 1 79 ? -7.161 3.722 11.267 1.00 94.44 79 MET A O 1
ATOM 635 N N . SER A 1 80 ? -5.566 2.886 9.897 1.00 95.94 80 SER A N 1
ATOM 636 C CA . SER A 1 80 ? -6.409 2.015 9.089 1.00 95.94 80 SER A CA 1
ATOM 637 C C . SER A 1 80 ? -5.700 0.694 8.768 1.00 95.94 80 SER A C 1
ATOM 639 O O . SER A 1 80 ? -4.553 0.660 8.340 1.00 95.94 80 SER A O 1
ATOM 641 N N . LEU A 1 81 ? -6.421 -0.414 8.916 1.00 96.44 81 LEU A N 1
ATOM 642 C CA . LEU A 1 81 ? -5.946 -1.771 8.654 1.00 96.44 81 LEU A CA 1
ATOM 643 C C . LEU A 1 81 ? -6.727 -2.397 7.503 1.00 96.44 81 LEU A C 1
ATOM 645 O O . LEU A 1 81 ? -7.942 -2.200 7.378 1.00 96.44 81 LEU A O 1
ATOM 649 N N . CYS A 1 82 ? -6.042 -3.188 6.677 1.00 97.00 82 CYS A N 1
ATOM 650 C CA . CYS A 1 82 ? -6.715 -4.085 5.745 1.00 97.00 82 CYS A CA 1
ATOM 651 C C . CYS A 1 82 ? -7.368 -5.257 6.499 1.00 97.00 82 CYS A C 1
ATOM 653 O O . CYS A 1 82 ? -7.061 -5.512 7.664 1.00 97.00 82 CYS A O 1
ATOM 655 N N . ALA A 1 83 ? -8.274 -5.974 5.828 1.00 95.56 83 ALA A N 1
ATOM 656 C CA . ALA A 1 83 ? -8.965 -7.117 6.422 1.00 95.56 83 ALA A CA 1
ATOM 657 C C . ALA A 1 83 ? -7.992 -8.209 6.891 1.00 95.56 83 ALA A C 1
ATOM 659 O O . ALA A 1 83 ? -8.140 -8.717 7.999 1.00 95.56 83 ALA A O 1
ATOM 660 N N . ASP A 1 84 ? -6.974 -8.520 6.085 1.00 95.06 84 ASP A N 1
ATOM 661 C CA . ASP A 1 84 ? -6.011 -9.578 6.398 1.00 95.06 84 ASP A CA 1
ATOM 662 C C . ASP A 1 84 ? -5.212 -9.248 7.663 1.00 95.06 84 ASP A C 1
ATOM 664 O O . ASP A 1 84 ? -5.142 -10.069 8.573 1.00 95.06 84 ASP A O 1
ATOM 668 N N . CYS A 1 85 ? -4.689 -8.023 7.780 1.00 94.75 85 CYS A N 1
ATOM 669 C CA . CYS A 1 85 ? -3.966 -7.583 8.975 1.00 94.75 85 CYS A CA 1
ATOM 670 C C . CYS A 1 85 ? -4.871 -7.507 10.204 1.00 94.75 85 CYS A C 1
ATOM 672 O O . CYS A 1 85 ? -4.473 -7.941 11.279 1.00 94.75 85 CYS A O 1
ATOM 674 N N . PHE A 1 86 ? -6.099 -7.001 10.056 1.00 95.19 86 PHE A N 1
ATOM 675 C CA . PHE A 1 86 ? -7.033 -6.927 11.177 1.00 95.19 86 PHE A CA 1
ATOM 676 C C . PHE A 1 86 ? -7.411 -8.318 11.711 1.00 95.19 86 PHE A C 1
ATOM 678 O O . PHE A 1 86 ? -7.545 -8.498 12.917 1.00 95.19 86 PHE A O 1
ATOM 685 N N . HIS A 1 87 ? -7.592 -9.305 10.830 1.00 93.12 87 HIS A N 1
ATOM 686 C CA . HIS A 1 87 ? -7.971 -10.660 11.232 1.00 93.12 87 HIS A CA 1
ATOM 687 C C . HIS A 1 87 ? -6.792 -11.531 11.671 1.00 93.12 87 HIS A C 1
ATOM 689 O O . HIS A 1 87 ? -6.995 -12.449 12.461 1.00 93.12 87 HIS A O 1
ATOM 695 N N . ALA A 1 88 ? -5.588 -11.271 11.163 1.00 92.25 88 ALA A N 1
ATOM 696 C CA . ALA A 1 88 ? -4.381 -11.967 11.595 1.00 92.25 88 ALA A CA 1
ATOM 697 C C . ALA A 1 88 ? -3.809 -11.400 12.906 1.00 92.25 88 ALA A C 1
ATOM 699 O O . ALA A 1 88 ? -3.150 -12.133 13.640 1.00 92.25 88 ALA A O 1
ATOM 700 N N . GLY A 1 89 ? -4.049 -10.115 13.192 1.00 89.06 89 GLY A N 1
ATOM 701 C CA . GLY A 1 89 ? -3.604 -9.444 14.412 1.00 89.06 89 GLY A CA 1
ATOM 702 C C . GLY A 1 89 ? -4.483 -9.738 15.630 1.00 89.06 89 GLY A C 1
ATOM 703 O O . GLY A 1 89 ? -5.578 -10.296 15.539 1.00 89.06 89 GLY A O 1
ATOM 704 N N . ASN A 1 90 ? -4.021 -9.309 16.803 1.00 89.50 90 ASN A N 1
ATOM 705 C CA . ASN A 1 90 ? -4.719 -9.518 18.072 1.00 89.50 90 ASN A CA 1
ATOM 706 C C . ASN A 1 90 ? -5.741 -8.399 18.357 1.00 89.50 90 ASN A C 1
ATOM 708 O O . ASN A 1 90 ? -5.582 -7.606 19.283 1.00 89.50 90 ASN A O 1
ATOM 712 N N . HIS A 1 91 ? -6.778 -8.299 17.521 1.00 91.56 91 HIS A N 1
ATOM 713 C CA . HIS A 1 91 ? -7.813 -7.258 17.626 1.00 91.56 91 HIS A CA 1
ATOM 714 C C . HIS A 1 91 ? -9.145 -7.741 18.226 1.00 91.56 91 HIS A C 1
ATOM 716 O O . HIS A 1 91 ? -10.131 -6.998 18.240 1.00 91.56 91 HIS A O 1
ATOM 722 N N . GLU A 1 92 ? -9.211 -8.985 18.701 1.00 87.56 92 GLU A N 1
ATOM 723 C CA . GLU A 1 92 ? -10.428 -9.544 19.287 1.00 87.56 92 GLU A CA 1
ATOM 724 C C . GLU A 1 92 ? -10.779 -8.845 20.611 1.00 87.56 92 GLU A C 1
ATOM 726 O O . GLU A 1 92 ? -9.944 -8.679 21.495 1.00 87.56 92 GLU A O 1
ATOM 731 N N . GLY A 1 93 ? -12.035 -8.409 20.753 1.00 90.44 93 GLY A N 1
ATOM 732 C CA . GLY A 1 93 ? -12.515 -7.726 21.961 1.00 90.44 93 GLY A CA 1
ATOM 733 C C . GLY A 1 93 ? -12.110 -6.253 22.094 1.00 90.44 93 GLY A C 1
ATOM 734 O O . GLY A 1 93 ? -12.543 -5.607 23.047 1.00 90.44 93 GLY A O 1
ATOM 735 N N . HIS A 1 94 ? -11.339 -5.707 21.150 1.00 95.06 94 HIS A N 1
ATOM 736 C CA . HIS A 1 94 ? -10.989 -4.288 21.128 1.00 95.06 94 HIS A CA 1
ATOM 737 C C . HIS A 1 94 ? -12.132 -3.401 20.619 1.00 95.06 94 HIS A C 1
ATOM 739 O O . HIS A 1 94 ? -13.040 -3.838 19.904 1.00 95.06 94 HIS A O 1
ATOM 745 N N . ASP A 1 95 ? -12.050 -2.112 20.930 1.00 95.75 95 ASP A N 1
ATOM 746 C CA . ASP A 1 95 ? -12.903 -1.085 20.359 1.00 95.75 95 ASP A CA 1
ATOM 747 C C . ASP A 1 95 ? -12.460 -0.758 18.925 1.00 95.75 95 ASP A C 1
ATOM 749 O O . ASP A 1 95 ? -11.458 -0.076 18.682 1.00 95.75 95 ASP A O 1
ATOM 753 N N . PHE A 1 96 ? -13.217 -1.239 17.939 1.00 96.19 96 PHE A N 1
ATOM 754 C CA . PHE A 1 96 ? -12.929 -0.997 16.528 1.00 96.19 96 PHE A CA 1
ATOM 755 C C . PHE A 1 96 ? -14.162 -0.567 15.732 1.00 96.19 96 PHE A C 1
ATOM 757 O O . PHE A 1 96 ? -15.299 -0.554 16.202 1.00 96.19 96 PHE A O 1
ATOM 764 N N . ASN A 1 97 ? -13.932 -0.139 14.495 1.00 96.00 97 ASN A N 1
ATOM 765 C CA . ASN A 1 97 ? -14.988 0.003 13.502 1.00 96.00 97 ASN A CA 1
ATOM 766 C C . ASN A 1 97 ? -14.505 -0.487 12.139 1.00 96.00 97 ASN A C 1
ATOM 768 O O . ASN A 1 97 ? -13.323 -0.382 11.819 1.00 96.00 97 ASN A O 1
ATOM 772 N N . MET A 1 98 ? -15.446 -0.987 11.346 1.00 96.38 98 MET A N 1
ATOM 773 C CA . MET A 1 98 ? -15.259 -1.300 9.936 1.00 96.38 98 MET A CA 1
ATOM 774 C C . MET A 1 98 ? -15.904 -0.189 9.108 1.00 96.38 98 MET A C 1
ATOM 776 O O . MET A 1 98 ? -17.058 0.177 9.351 1.00 96.38 98 MET A O 1
ATOM 780 N N . PHE A 1 99 ? -15.184 0.339 8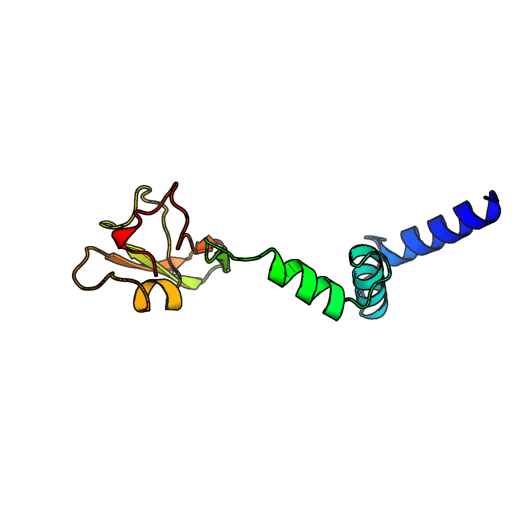.124 1.00 95.75 99 PHE A N 1
ATOM 781 C CA . PHE A 1 99 ? -15.659 1.442 7.294 1.00 95.75 99 PHE A CA 1
ATOM 782 C C . PHE A 1 99 ? -15.298 1.243 5.821 1.00 95.75 99 PHE A C 1
ATOM 784 O O . PHE A 1 99 ? -14.320 0.585 5.473 1.00 95.75 99 PHE A O 1
ATOM 791 N N . LYS A 1 100 ? -16.102 1.837 4.932 1.00 96.88 100 LYS A N 1
ATOM 792 C CA . LYS A 1 100 ? -15.776 1.943 3.505 1.00 96.88 100 LYS A CA 1
ATOM 793 C C . LYS A 1 100 ? -15.038 3.250 3.249 1.00 96.88 100 LYS A C 1
ATOM 795 O O . LYS A 1 100 ? -15.607 4.325 3.463 1.00 96.88 100 LYS A O 1
ATOM 800 N N . SER A 1 101 ? -13.800 3.157 2.771 1.00 94.00 101 SER A N 1
ATOM 801 C CA . SER A 1 101 ? -12.972 4.323 2.470 1.00 94.00 101 SER A CA 1
ATOM 802 C C . SER A 1 101 ? -13.613 5.193 1.385 1.00 94.00 101 SER A C 1
ATOM 804 O O . SER A 1 101 ? -13.988 4.705 0.321 1.00 94.00 101 SER A O 1
ATOM 806 N N . GLN A 1 102 ? -13.731 6.498 1.632 1.00 94.31 102 GLN A N 1
ATOM 807 C CA . GLN A 1 102 ? -14.257 7.461 0.650 1.00 94.31 102 GLN A CA 1
ATOM 808 C C . GLN A 1 102 ? -13.171 7.975 -0.316 1.00 94.31 102 GLN A C 1
ATOM 810 O O . GLN A 1 102 ? -13.480 8.544 -1.369 1.00 94.31 102 GLN A O 1
ATOM 815 N N . ALA A 1 103 ? -11.903 7.745 0.024 1.00 92.62 103 ALA A N 1
ATOM 816 C CA . ALA A 1 103 ? -10.719 8.168 -0.717 1.00 92.62 103 ALA A CA 1
ATOM 817 C C . ALA A 1 103 ? -9.694 7.020 -0.801 1.00 92.62 103 ALA A C 1
ATOM 819 O O . ALA A 1 103 ? -10.001 5.883 -0.432 1.00 92.62 103 ALA A O 1
ATOM 820 N N . GLY A 1 104 ? -8.497 7.305 -1.313 1.00 93.12 104 GLY A N 1
ATOM 821 C CA . GLY A 1 104 ? -7.373 6.374 -1.206 1.00 93.12 104 GLY A CA 1
ATOM 822 C C . GLY A 1 104 ? -6.850 6.252 0.229 1.00 93.12 104 GLY A C 1
ATOM 823 O O . GLY A 1 104 ? -7.183 7.078 1.081 1.00 93.12 104 GLY A O 1
ATOM 824 N N . GLY A 1 105 ? -6.053 5.220 0.492 1.00 94.88 105 GLY A N 1
ATOM 825 C CA . GLY A 1 105 ? -5.416 4.975 1.789 1.00 94.88 105 GLY A CA 1
ATOM 826 C C . GLY A 1 105 ? -4.438 3.804 1.729 1.00 94.88 105 GLY A C 1
ATOM 827 O O . GLY A 1 105 ? -4.283 3.196 0.669 1.00 94.88 105 GLY A O 1
ATOM 828 N N . ALA A 1 106 ? -3.789 3.507 2.853 1.00 96.12 106 ALA A N 1
ATOM 829 C CA . ALA A 1 106 ? -2.863 2.390 2.987 1.00 96.12 106 ALA A CA 1
ATOM 830 C C . ALA A 1 106 ? -3.038 1.676 4.335 1.00 96.12 106 ALA A C 1
ATOM 832 O O . ALA A 1 106 ? -3.581 2.255 5.276 1.00 96.12 106 ALA A O 1
ATOM 833 N N . CYS A 1 107 ? -2.618 0.410 4.402 1.00 96.12 107 CYS A N 1
ATOM 834 C CA . CYS A 1 107 ? -2.601 -0.364 5.639 1.00 96.12 107 CYS A CA 1
ATOM 835 C C . CYS A 1 107 ? -1.427 0.068 6.516 1.00 96.12 107 CYS A C 1
ATOM 837 O O . CYS A 1 107 ? -0.277 -0.046 6.092 1.00 96.12 107 CYS A O 1
ATOM 839 N N . ASP A 1 108 ? -1.730 0.450 7.751 1.00 95.25 108 ASP A N 1
ATOM 840 C CA . ASP A 1 108 ? -0.758 0.910 8.746 1.00 95.25 108 ASP A CA 1
ATOM 841 C C . ASP A 1 108 ? -0.217 -0.228 9.634 1.00 95.25 108 ASP A C 1
ATOM 843 O O . ASP A 1 108 ? 0.484 0.012 10.613 1.00 95.25 108 ASP A O 1
ATOM 847 N N . CYS A 1 109 ? -0.565 -1.488 9.342 1.00 93.50 109 CYS A N 1
ATOM 848 C CA . CYS A 1 109 ? -0.094 -2.630 10.127 1.00 93.50 109 CYS A CA 1
ATOM 849 C C . CYS A 1 109 ? 1.433 -2.659 10.141 1.00 93.50 109 CYS A C 1
ATOM 851 O O . CYS A 1 109 ? 2.036 -2.749 9.072 1.00 93.50 109 CYS A O 1
ATOM 853 N N . GLY A 1 110 ? 2.023 -2.636 11.337 1.00 89.56 110 GLY A N 1
ATOM 854 C CA . GLY A 1 110 ? 3.471 -2.640 11.538 1.00 89.56 110 GLY A CA 1
ATOM 855 C C . GLY A 1 110 ? 4.137 -1.262 11.554 1.00 89.56 110 GLY 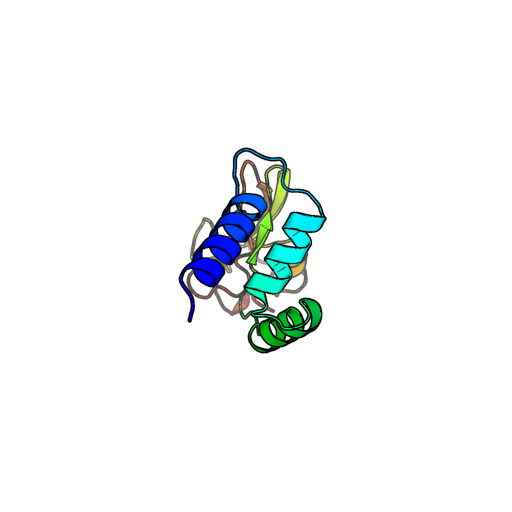A C 1
ATOM 856 O O . GLY A 1 110 ? 5.338 -1.181 11.797 1.00 89.56 110 GLY A O 1
ATOM 857 N N . ASP A 1 111 ? 3.384 -0.183 11.322 1.00 91.56 111 ASP A N 1
ATOM 858 C CA . ASP A 1 111 ? 3.886 1.185 11.456 1.00 91.56 111 ASP A CA 1
ATOM 859 C C . ASP A 1 111 ? 3.816 1.641 12.927 1.00 91.56 111 ASP A C 1
ATOM 861 O O . ASP A 1 111 ? 2.755 2.005 13.449 1.00 91.56 111 ASP A O 1
ATOM 865 N N . GLU A 1 112 ? 4.968 1.603 13.603 1.00 90.56 112 GLU A N 1
ATOM 866 C CA . GLU A 1 112 ? 5.114 1.950 15.024 1.00 90.56 112 GLU A CA 1
ATOM 867 C C . GLU A 1 112 ? 4.814 3.428 15.332 1.00 90.56 112 GLU A C 1
ATOM 869 O O . GLU A 1 112 ? 4.530 3.765 16.486 1.00 90.56 112 GLU A O 1
ATOM 874 N N . ASP A 1 113 ? 4.813 4.313 14.328 1.00 91.56 113 ASP A N 1
ATOM 875 C CA . ASP A 1 113 ? 4.511 5.734 14.530 1.00 91.56 113 ASP A CA 1
ATOM 876 C C . ASP A 1 113 ? 3.001 5.981 14.708 1.00 91.56 113 ASP A C 1
ATOM 878 O O . ASP A 1 113 ? 2.583 6.988 15.295 1.00 91.56 113 ASP A O 1
ATOM 882 N N . VAL A 1 114 ? 2.154 5.067 14.219 1.00 92.56 114 VAL A N 1
ATOM 883 C CA . VAL A 1 114 ? 0.687 5.228 14.215 1.00 92.56 114 VAL A CA 1
ATOM 884 C C . VAL A 1 114 ? -0.069 4.079 14.880 1.00 92.56 114 VAL A C 1
ATOM 886 O O . VAL A 1 114 ? -1.269 4.233 15.156 1.00 92.56 114 VAL A O 1
ATOM 889 N N . MET A 1 115 ? 0.604 2.971 15.194 1.00 90.75 115 MET A N 1
ATOM 890 C CA . MET A 1 115 ? 0.017 1.763 15.769 1.00 90.75 115 MET A CA 1
ATOM 891 C C . MET A 1 115 ? 0.908 1.150 16.860 1.00 90.75 115 MET A C 1
ATOM 893 O O . MET A 1 115 ? 2.122 1.063 16.736 1.00 90.75 115 MET A O 1
ATOM 897 N N . LYS A 1 116 ? 0.287 0.692 17.952 1.00 90.00 116 LYS A N 1
ATOM 898 C CA . LYS A 1 116 ? 0.966 -0.049 19.025 1.00 90.00 116 LYS A CA 1
ATOM 899 C C . LYS A 1 116 ? 1.296 -1.473 18.570 1.00 90.00 116 LYS A C 1
ATOM 901 O O . LYS A 1 116 ? 0.473 -2.108 17.909 1.00 90.00 116 LYS A O 1
ATOM 906 N N . SER A 1 117 ? 2.417 -2.011 19.050 1.00 81.38 117 SER A N 1
ATOM 907 C CA . SER A 1 117 ? 2.866 -3.391 18.800 1.00 81.38 117 SER A CA 1
ATOM 908 C C . SER A 1 117 ? 1.824 -4.462 19.138 1.00 81.38 117 SER A C 1
ATOM 910 O O . SER A 1 117 ? 1.766 -5.488 18.473 1.00 81.38 117 SER A O 1
ATOM 912 N N . ASP A 1 118 ? 0.970 -4.217 20.135 1.00 75.38 118 ASP A N 1
ATOM 913 C CA . ASP A 1 118 ? 0.013 -5.203 20.661 1.00 75.38 118 ASP A CA 1
ATOM 914 C C . ASP A 1 118 ? -1.083 -5.608 19.659 1.00 75.38 118 ASP A C 1
ATOM 916 O O . ASP A 1 118 ? -1.765 -6.609 19.873 1.00 75.38 118 ASP A O 1
ATOM 920 N N . GLY A 1 119 ? -1.281 -4.829 18.589 1.00 67.44 119 GLY A N 1
ATOM 921 C CA . GLY A 1 119 ? -2.215 -5.160 17.508 1.00 67.44 119 GLY A CA 1
ATOM 922 C C . GLY A 1 119 ? -1.555 -5.733 16.252 1.00 67.44 119 GLY A C 1
ATOM 923 O O . GLY A 1 119 ? -2.267 -6.094 15.322 1.00 67.44 119 GLY A O 1
ATOM 924 N N . CYS A 1 120 ? -0.225 -5.773 16.180 1.00 71.69 120 CYS A N 1
ATOM 925 C CA . CYS A 1 120 ? 0.486 -6.265 15.000 1.00 71.69 120 CYS A CA 1
ATOM 926 C C . CYS A 1 120 ? 0.588 -7.802 15.006 1.00 71.69 120 CYS A C 1
ATOM 928 O O . CYS A 1 120 ? 0.424 -8.441 16.046 1.00 71.69 120 CYS A O 1
ATOM 930 N N . VAL A 1 121 ? 0.835 -8.375 13.823 1.00 60.94 121 VAL A N 1
ATOM 931 C CA . VAL A 1 121 ? 1.191 -9.795 13.623 1.00 60.94 121 VAL A CA 1
ATOM 932 C C . VAL A 1 121 ? 2.685 -9.991 13.839 1.00 60.94 121 VAL A C 1
ATOM 934 O O . VAL A 1 121 ? 3.441 -9.101 13.392 1.00 60.94 121 VAL A O 1
#

Foldseek 3Di:
DDPVVVVVVVVVCCVLVPPVDDNDPVSVCVVLCVVLVNDDSVVSVVVVVVVPPPLFPFAKDFFFAKWKDFPVFWPDPPAIAHPVLQVVFPRPPTDMDIDTHHGMDTHGASVVVTGHPNGHD

Sequence (121 aa):
HTEKGRSDIRGFLDDILSLQHSFDAESQDWCLWLIASGTPPEEFKNVLRSFDSPTICGLVWNRNFVAYRCRDCGISPCMSLCADCFHAGNHEGHDFNMFKSQAGGACDCGDEDVMKSDGCV

InterPro domains:
  IPR003126 Zinc finger, UBR-type [PF02207] (57-119)
  IPR003126 Zinc finger, UBR-type [PS51157] (55-121)
  IPR003126 Zinc finger, UBR-type [SM00396] (55-116)
  IPR039164 E3 ubiquitin-protein ligase UBR1-like [PTHR21497] (22-120)

Organism: NCBI:txid46732

Radius of gyration: 21.41 Å; chains: 1; bounding box: 48×24×54 Å

Secondary structure (DSSP, 8-state):
--HHHHHHHHHHHHHHS-TTS---HHHHHHHHHHHTTTS-HHHHHHHHHHH---SS---EE-TT-EEEEETTTBSSTT--B-HHHHHHSS-TTS-EEEEE-SS-EE--TT-TTTB-GGG--

pLDDT: mean 89.79, std 7.94, range [59.91, 97.31]